Protein AF-A0A619JFI9-F1 (afdb_monomer_lite)

Foldseek 3Di:
DDDLVNVCVVVVHDSVVSVVVVVVVVVVVVVVCVVVVHDDDDDD

Radius of gyration: 13.07 Å; chains: 1; bounding box: 25×14×34 Å

Structure (mmCIF, N/CA/C/O backbone):
data_AF-A0A619JFI9-F1
#
_entry.id   AF-A0A619JFI9-F1
#
loop_
_atom_site.group_PDB
_atom_site.id
_atom_site.type_symbol
_atom_site.label_atom_id
_atom_site.label_alt_id
_atom_site.label_comp_id
_atom_site.label_asym_id
_atom_site.label_entity_id
_atom_site.label_seq_id
_atom_site.pdbx_PDB_ins_code
_atom_site.Car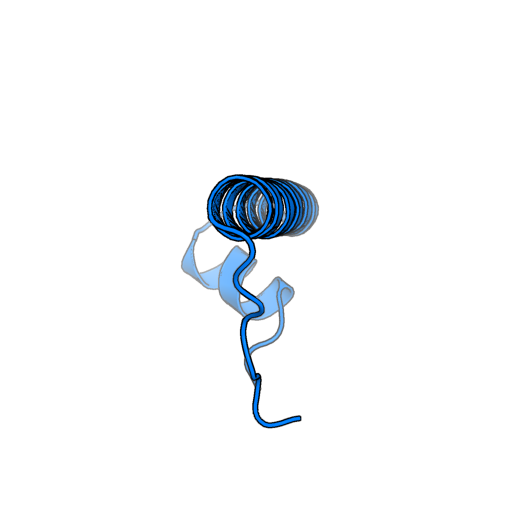tn_x
_atom_site.Cartn_y
_atom_site.Cartn_z
_atom_site.occupancy
_atom_site.B_iso_or_equiv
_atom_site.auth_seq_id
_atom_site.auth_comp_id
_atom_site.auth_asym_id
_atom_site.auth_atom_id
_atom_site.pdbx_PDB_model_num
ATOM 1 N N . ARG A 1 1 ? -12.627 -10.196 0.474 1.00 77.19 1 ARG A N 1
ATOM 2 C CA . ARG A 1 1 ? -12.051 -8.842 0.689 1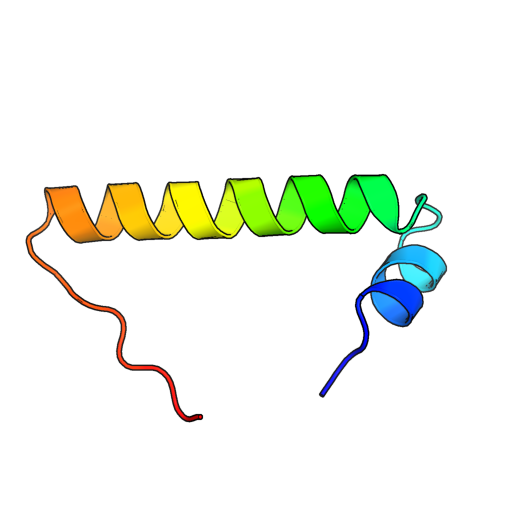.00 77.19 1 ARG A CA 1
ATOM 3 C C . ARG A 1 1 ? -11.853 -8.603 2.188 1.00 77.19 1 ARG A C 1
ATOM 5 O O . ARG A 1 1 ? -12.821 -8.685 2.935 1.00 77.19 1 ARG A O 1
ATOM 12 N N . ILE A 1 2 ? -10.623 -8.378 2.656 1.00 86.94 2 ILE A N 1
ATOM 13 C CA . ILE A 1 2 ? -10.340 -8.087 4.074 1.00 86.94 2 ILE A CA 1
ATOM 14 C C . ILE A 1 2 ? -10.294 -6.566 4.251 1.00 86.94 2 ILE A C 1
ATOM 16 O O . ILE A 1 2 ? -9.607 -5.881 3.499 1.00 86.94 2 ILE A O 1
ATOM 20 N N . SER A 1 3 ? -11.032 -6.021 5.222 1.00 95.31 3 SER A N 1
ATOM 21 C CA . SER A 1 3 ? -10.965 -4.586 5.517 1.00 95.31 3 SER A CA 1
ATOM 22 C C . SER A 1 3 ? -9.687 -4.241 6.285 1.00 95.31 3 SER A C 1
ATOM 24 O O . SER A 1 3 ? -9.237 -5.004 7.143 1.00 95.31 3 SER A O 1
ATOM 26 N N . LYS A 1 4 ? -9.134 -3.050 6.032 1.00 94.50 4 LYS A N 1
ATOM 27 C CA . LYS A 1 4 ? -7.950 -2.525 6.738 1.00 94.50 4 LYS A CA 1
ATOM 28 C C . LYS A 1 4 ? -8.162 -2.485 8.261 1.00 94.50 4 LYS A C 1
ATOM 30 O O . LYS A 1 4 ? -7.274 -2.870 9.013 1.00 94.50 4 LYS A O 1
ATOM 35 N N . ARG A 1 5 ? -9.386 -2.190 8.714 1.00 95.50 5 ARG A N 1
ATOM 36 C CA . ARG A 1 5 ? -9.807 -2.299 10.122 1.00 95.50 5 ARG A CA 1
ATOM 37 C C . ARG A 1 5 ? -9.670 -3.713 10.703 1.00 95.50 5 ARG A C 1
ATOM 39 O O . ARG A 1 5 ? -9.267 -3.872 11.853 1.00 95.50 5 ARG A O 1
ATOM 46 N N . LYS A 1 6 ? -10.012 -4.759 9.939 1.00 97.19 6 LYS A N 1
ATOM 47 C CA . LYS A 1 6 ? -9.873 -6.155 10.395 1.00 97.19 6 LYS A CA 1
ATOM 48 C C . LYS A 1 6 ? -8.396 -6.532 10.544 1.00 97.19 6 LYS A C 1
ATOM 50 O O . LYS A 1 6 ? -8.049 -7.200 11.512 1.00 97.19 6 LYS A O 1
ATOM 55 N N . ILE A 1 7 ? -7.538 -6.042 9.646 1.00 96.69 7 ILE A N 1
ATOM 56 C CA . ILE A 1 7 ? -6.076 -6.197 9.735 1.00 96.69 7 ILE A CA 1
ATOM 57 C C . ILE A 1 7 ? -5.544 -5.494 10.988 1.00 96.69 7 ILE A C 1
ATOM 59 O O . ILE A 1 7 ? -4.824 -6.110 11.769 1.00 96.69 7 ILE A O 1
ATOM 63 N N . ALA A 1 8 ? -5.957 -4.246 11.217 1.00 97.88 8 ALA A N 1
ATOM 64 C CA . ALA A 1 8 ? -5.580 -3.456 12.387 1.00 97.88 8 ALA A CA 1
ATOM 65 C C . ALA A 1 8 ? -5.937 -4.164 13.704 1.00 97.88 8 ALA A C 1
ATOM 67 O O . ALA A 1 8 ? -5.079 -4.322 14.571 1.00 97.88 8 ALA A O 1
ATOM 68 N N . LYS A 1 9 ? -7.158 -4.713 13.799 1.00 97.56 9 LYS A N 1
ATOM 69 C CA . LYS A 1 9 ? -7.603 -5.501 14.959 1.00 97.56 9 LYS A CA 1
ATOM 70 C C . LYS A 1 9 ? -6.747 -6.752 15.189 1.00 97.56 9 LYS A C 1
ATOM 72 O O . LYS A 1 9 ? -6.371 -7.010 16.324 1.00 97.56 9 LYS A O 1
ATOM 77 N N . VAL A 1 10 ? -6.444 -7.522 14.139 1.00 96.88 10 VAL A N 1
ATOM 78 C CA . VAL A 1 10 ? -5.621 -8.746 14.254 1.00 96.88 10 VAL A CA 1
ATOM 79 C C . VAL A 1 10 ? -4.175 -8.417 14.629 1.00 96.88 10 VAL A C 1
ATOM 81 O O . VAL A 1 10 ? -3.547 -9.167 15.366 1.00 96.88 10 VAL A O 1
ATOM 84 N N . ARG A 1 11 ? -3.648 -7.289 14.142 1.00 96.38 11 ARG A N 1
ATOM 85 C CA . ARG A 1 11 ? -2.273 -6.844 14.402 1.00 96.38 11 ARG A CA 1
ATOM 86 C C . ARG A 1 11 ? -2.116 -6.036 15.694 1.00 96.38 11 ARG A C 1
ATOM 88 O O . ARG A 1 11 ? -0.988 -5.691 16.022 1.00 96.38 11 ARG A O 1
ATOM 95 N N . GLY A 1 12 ? -3.206 -5.706 16.394 1.00 96.88 12 GLY A N 1
ATOM 96 C CA . GLY A 1 12 ? -3.169 -4.848 17.585 1.00 96.88 12 GLY A CA 1
ATOM 97 C C . GLY A 1 12 ? -2.627 -3.440 17.305 1.00 96.88 12 GLY A C 1
ATOM 98 O O . GLY A 1 12 ? -1.999 -2.845 18.173 1.00 96.88 12 GLY A O 1
ATOM 99 N N . LYS A 1 13 ? -2.825 -2.927 16.084 1.00 96.81 13 LYS A N 1
ATOM 100 C CA . LYS A 1 13 ? -2.334 -1.616 15.629 1.00 96.81 13 LYS A CA 1
ATOM 101 C C . LYS A 1 13 ? -3.496 -0.673 15.325 1.00 96.81 13 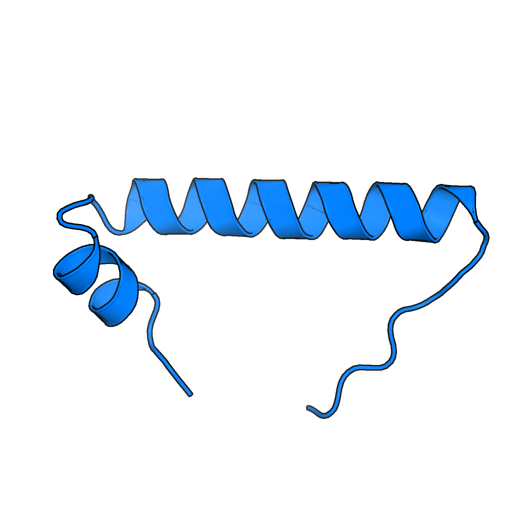LYS A C 1
ATOM 103 O O . LYS A 1 13 ? -4.606 -1.123 15.045 1.00 96.81 13 LYS A O 1
ATOM 108 N N . ASP A 1 14 ? -3.219 0.629 15.308 1.00 97.75 14 ASP A N 1
ATOM 109 C CA . ASP A 1 14 ? -4.149 1.627 14.772 1.00 97.75 14 ASP A CA 1
ATOM 110 C C . ASP A 1 14 ? -4.365 1.400 13.262 1.00 97.75 14 ASP A C 1
ATOM 112 O O . ASP A 1 14 ? -3.424 1.100 12.518 1.00 97.75 14 ASP A O 1
ATOM 116 N N . GLU A 1 15 ? -5.602 1.565 12.788 1.00 97.25 15 GLU A N 1
ATOM 117 C CA . GLU A 1 15 ? -5.922 1.488 11.362 1.00 97.25 15 GLU A CA 1
ATOM 118 C C . GLU A 1 15 ? -5.130 2.512 10.536 1.00 97.25 15 GLU A C 1
ATOM 120 O O . GLU A 1 15 ? -4.726 2.207 9.412 1.00 97.25 15 GLU A O 1
ATOM 125 N N . LYS A 1 16 ? -4.856 3.702 11.085 1.00 97.50 16 LYS A N 1
ATOM 126 C CA . LYS A 1 16 ? -4.030 4.727 10.440 1.00 97.50 16 LYS A CA 1
ATOM 127 C C . LYS A 1 16 ? -2.622 4.207 10.153 1.00 97.50 16 LYS A C 1
ATOM 129 O O . LYS A 1 16 ? -2.131 4.406 9.047 1.00 97.50 16 LYS A O 1
ATOM 134 N N . LEU A 1 17 ? -2.003 3.502 11.103 1.00 98.06 17 LEU A N 1
ATOM 135 C CA . LEU A 1 17 ? -0.678 2.905 10.903 1.00 98.06 17 LEU A CA 1
ATOM 136 C C . LEU A 1 17 ? -0.720 1.807 9.844 1.00 98.06 17 LEU A C 1
ATOM 138 O O . LEU A 1 17 ? 0.106 1.807 8.940 1.00 98.06 17 LEU A O 1
ATOM 142 N N . VAL A 1 18 ? -1.724 0.928 9.892 1.00 97.94 18 VAL A N 1
ATOM 143 C CA . VAL A 1 18 ? -1.910 -0.108 8.863 1.00 97.94 18 VAL A CA 1
ATOM 144 C C . VAL A 1 18 ? -2.077 0.509 7.473 1.00 97.94 18 VAL A C 1
ATOM 146 O O . VAL A 1 18 ? -1.569 -0.026 6.494 1.00 97.94 18 VAL A O 1
ATOM 149 N N . ARG A 1 19 ? -2.773 1.643 7.365 1.00 97.19 19 ARG A N 1
ATOM 150 C CA . ARG A 1 19 ? -2.957 2.350 6.094 1.00 97.19 19 ARG A CA 1
ATOM 151 C C . ARG A 1 19 ? -1.646 2.925 5.558 1.00 97.19 19 ARG A C 1
ATOM 153 O O . ARG A 1 19 ? -1.391 2.767 4.370 1.00 97.19 19 ARG A O 1
ATOM 160 N N . ILE A 1 20 ? -0.834 3.531 6.426 1.00 97.94 20 ILE A N 1
ATOM 161 C CA . ILE A 1 20 ? 0.496 4.049 6.071 1.00 97.94 20 ILE A CA 1
ATOM 162 C C . ILE A 1 20 ? 1.407 2.902 5.625 1.00 97.94 20 ILE A C 1
ATOM 164 O O . ILE A 1 20 ? 2.015 2.993 4.567 1.00 97.94 20 ILE A O 1
ATOM 168 N N . GLU A 1 21 ? 1.461 1.806 6.388 1.00 97.56 21 GLU A N 1
ATOM 169 C CA . GLU A 1 21 ? 2.281 0.631 6.055 1.00 97.56 21 GLU A CA 1
ATOM 170 C C . GLU A 1 21 ? 1.883 0.025 4.702 1.00 97.56 21 GLU A C 1
ATOM 172 O O . GLU A 1 21 ? 2.754 -0.308 3.903 1.0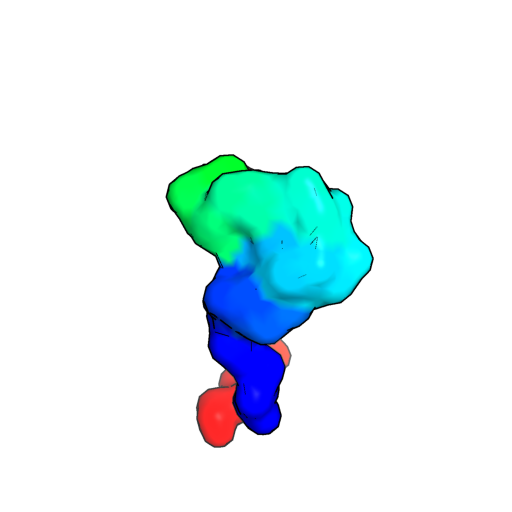0 97.56 21 GLU A O 1
ATOM 177 N N . ILE A 1 22 ? 0.579 -0.081 4.423 1.00 96.06 22 ILE A N 1
ATOM 178 C CA . ILE A 1 22 ? 0.083 -0.583 3.135 1.00 96.06 22 ILE A CA 1
ATOM 179 C C . ILE A 1 22 ? 0.476 0.355 1.990 1.00 96.06 22 ILE A C 1
ATOM 181 O O . ILE A 1 22 ? 1.013 -0.125 1.003 1.00 96.06 22 ILE A O 1
ATOM 185 N N . GLN A 1 23 ? 0.265 1.669 2.123 1.00 97.31 23 GLN A N 1
ATOM 186 C CA . GLN A 1 23 ? 0.649 2.629 1.077 1.00 97.31 23 GLN A CA 1
ATOM 187 C C . GLN A 1 23 ? 2.157 2.622 0.813 1.00 97.31 23 GLN A C 1
ATOM 189 O O . GLN A 1 23 ? 2.581 2.691 -0.336 1.00 97.31 23 GLN A O 1
ATOM 194 N N . LEU A 1 24 ? 2.966 2.516 1.871 1.00 98.12 24 LEU A N 1
ATOM 195 C CA . LEU A 1 24 ? 4.417 2.418 1.752 1.00 98.12 24 LEU A CA 1
ATOM 196 C C . LEU A 1 24 ? 4.820 1.150 0.988 1.00 98.12 24 LEU A C 1
ATOM 198 O O . LEU A 1 24 ? 5.671 1.207 0.107 1.0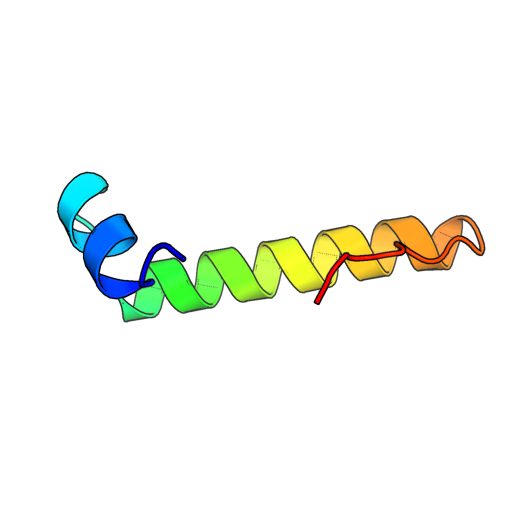0 98.12 24 LEU A O 1
ATOM 202 N N . ALA A 1 25 ? 4.195 0.015 1.313 1.00 97.44 25 ALA A N 1
ATOM 203 C CA . ALA A 1 25 ? 4.446 -1.249 0.634 1.00 97.44 25 ALA A CA 1
ATOM 204 C C . ALA A 1 25 ? 4.009 -1.209 -0.839 1.00 97.44 25 ALA A C 1
ATOM 206 O O . ALA A 1 25 ? 4.764 -1.649 -1.699 1.00 97.44 25 ALA A O 1
ATOM 207 N N . GLU A 1 26 ? 2.831 -0.653 -1.133 1.00 95.56 26 GLU A N 1
ATOM 208 C CA . GLU A 1 26 ? 2.326 -0.477 -2.500 1.00 95.56 26 GLU A CA 1
ATOM 209 C C . GLU A 1 26 ? 3.286 0.393 -3.328 1.00 95.56 26 GLU A C 1
ATOM 211 O O . GLU A 1 26 ? 3.712 -0.031 -4.398 1.00 95.56 26 GLU A O 1
ATOM 216 N N . GLY A 1 27 ? 3.712 1.549 -2.804 1.00 96.38 27 GLY A N 1
ATOM 217 C CA . GLY A 1 27 ? 4.664 2.428 -3.495 1.00 96.38 27 GLY A CA 1
ATOM 218 C C . GLY A 1 27 ? 6.059 1.817 -3.661 1.00 96.38 27 GLY A C 1
ATOM 219 O O . GLY A 1 27 ? 6.719 2.042 -4.671 1.00 96.38 27 GLY A O 1
ATOM 220 N N . PHE A 1 28 ? 6.510 1.010 -2.697 1.00 97.75 28 PHE A N 1
ATOM 221 C CA . PHE A 1 28 ? 7.766 0.273 -2.822 1.00 97.75 28 PHE A CA 1
ATOM 222 C C . PHE A 1 28 ? 7.702 -0.765 -3.948 1.00 97.75 28 PHE A C 1
ATOM 224 O O . PHE A 1 28 ? 8.602 -0.812 -4.784 1.00 97.75 28 PHE A O 1
ATOM 231 N N . ILE A 1 29 ? 6.633 -1.568 -3.992 1.00 96.94 29 ILE A N 1
ATOM 232 C CA . ILE A 1 29 ? 6.426 -2.576 -5.040 1.00 96.94 29 ILE A CA 1
ATOM 233 C C . ILE A 1 29 ? 6.346 -1.901 -6.413 1.00 96.94 29 ILE A C 1
ATOM 235 O O . ILE A 1 29 ? 7.029 -2.339 -7.335 1.00 96.94 29 ILE A O 1
ATOM 239 N N . ASP A 1 30 ? 5.584 -0.813 -6.534 1.00 96.19 30 ASP A N 1
ATOM 240 C CA . ASP A 1 30 ? 5.461 -0.036 -7.772 1.00 96.19 30 ASP A CA 1
ATOM 241 C C . ASP A 1 30 ? 6.816 0.518 -8.248 1.00 96.19 30 ASP A C 1
ATOM 243 O O . ASP A 1 30 ? 7.184 0.381 -9.417 1.00 96.19 30 ASP A O 1
ATOM 247 N N . GLY A 1 31 ? 7.628 1.042 -7.323 1.00 96.94 31 GLY A N 1
ATOM 248 C CA . GLY A 1 31 ? 8.988 1.490 -7.621 1.00 96.94 31 GLY A CA 1
ATOM 249 C C . GLY A 1 31 ? 9.898 0.357 -8.106 1.00 96.94 31 GLY A C 1
ATOM 250 O O . GLY A 1 31 ? 10.654 0.536 -9.061 1.00 96.94 31 GLY A O 1
ATOM 251 N N . CYS A 1 32 ? 9.811 -0.826 -7.491 1.00 97.81 32 CYS A N 1
ATOM 252 C CA . CYS A 1 32 ? 10.563 -2.004 -7.927 1.00 97.81 32 CYS A CA 1
ATOM 253 C C . CYS A 1 32 ? 10.174 -2.462 -9.335 1.00 97.81 32 CYS A C 1
ATOM 255 O O . CYS A 1 32 ? 11.052 -2.763 -10.140 1.00 97.81 32 CYS A O 1
ATOM 257 N N . LEU A 1 33 ? 8.878 -2.507 -9.632 1.00 97.44 33 LEU A N 1
ATOM 258 C CA . LEU A 1 33 ? 8.368 -2.911 -10.940 1.00 97.44 33 LEU A CA 1
ATOM 259 C C . LEU A 1 33 ? 8.750 -1.902 -12.030 1.00 97.44 33 LEU A C 1
ATOM 261 O O . LEU A 1 33 ? 9.226 -2.304 -13.089 1.00 97.44 33 LEU A O 1
ATOM 265 N N . SER A 1 34 ? 8.670 -0.604 -11.723 1.00 97.00 34 SER A N 1
ATOM 266 C CA . SER A 1 34 ? 9.086 0.478 -12.623 1.00 97.00 34 SER A CA 1
ATOM 267 C C . SER A 1 34 ? 10.565 0.391 -13.005 1.00 97.00 34 SER A C 1
ATOM 269 O O . SER A 1 34 ? 10.921 0.611 -14.158 1.00 97.00 34 SER A O 1
ATOM 271 N N . MET A 1 35 ? 11.445 0.030 -12.061 1.00 97.44 35 MET A N 1
ATOM 272 C CA . MET A 1 35 ? 12.875 -0.161 -12.351 1.00 97.44 35 MET A CA 1
ATOM 273 C C . MET A 1 35 ? 13.145 -1.314 -13.328 1.00 97.44 35 MET A C 1
ATOM 275 O O . MET A 1 35 ? 14.202 -1.339 -13.955 1.00 97.44 35 MET A O 1
ATOM 279 N N . LEU A 1 36 ? 12.216 -2.265 -13.443 1.00 97.62 36 LEU A N 1
ATOM 280 C CA . LEU A 1 36 ? 12.322 -3.437 -14.311 1.00 97.62 36 LEU A CA 1
ATOM 281 C C . LEU A 1 36 ? 11.470 -3.320 -15.584 1.00 97.62 36 LEU A C 1
ATOM 283 O O . LEU A 1 36 ? 11.449 -4.269 -16.362 1.00 97.62 36 LEU A O 1
ATOM 287 N N . ASP A 1 37 ? 10.787 -2.188 -15.787 1.00 96.75 37 ASP A N 1
ATOM 288 C CA . ASP A 1 37 ? 9.802 -1.978 -16.859 1.00 96.75 37 ASP A CA 1
ATOM 289 C C . ASP A 1 37 ? 8.715 -3.074 -16.887 1.00 96.75 37 ASP A C 1
ATOM 291 O O . ASP A 1 37 ? 8.305 -3.579 -17.932 1.00 96.75 37 ASP A O 1
ATOM 295 N N . LEU A 1 38 ? 8.277 -3.491 -15.694 1.00 96.38 38 LEU A N 1
ATOM 296 C CA . LEU A 1 38 ? 7.228 -4.487 -15.496 1.00 96.38 38 LEU A CA 1
ATOM 297 C C . LEU A 1 38 ? 5.968 -3.828 -14.938 1.00 96.38 38 LEU A C 1
ATOM 299 O O . LEU A 1 38 ? 6.035 -2.894 -14.144 1.00 96.38 38 LEU A O 1
ATOM 303 N N . THR A 1 39 ? 4.807 -4.370 -15.294 1.00 93.31 39 THR A N 1
ATOM 304 C CA . THR A 1 39 ? 3.520 -4.004 -14.696 1.00 93.31 39 THR A CA 1
ATOM 305 C C . THR A 1 39 ? 2.923 -5.213 -13.987 1.00 93.31 39 THR A C 1
ATOM 307 O O . THR A 1 39 ? 3.009 -6.344 -14.468 1.00 93.31 39 THR A O 1
ATOM 310 N N . LEU A 1 40 ? 2.345 -4.990 -12.805 1.00 92.06 40 LEU A N 1
ATOM 311 C CA . LEU A 1 40 ? 1.627 -6.037 -12.085 1.00 92.06 40 LEU A CA 1
ATOM 312 C C . LEU A 1 40 ? 0.186 -6.089 -12.588 1.00 92.06 40 LEU A C 1
ATOM 314 O O . LEU A 1 40 ? -0.595 -5.178 -12.316 1.00 92.06 40 LEU A O 1
ATOM 318 N N . ASP A 1 41 ? -0.158 -7.163 -13.291 1.00 91.31 41 ASP A N 1
ATOM 319 C CA . ASP A 1 41 ? -1.545 -7.461 -13.636 1.00 91.31 41 ASP A CA 1
ATOM 320 C C . ASP A 1 41 ? -2.284 -7.954 -12.383 1.00 91.31 41 ASP A C 1
ATOM 322 O O . ASP A 1 41 ? -1.841 -8.894 -11.716 1.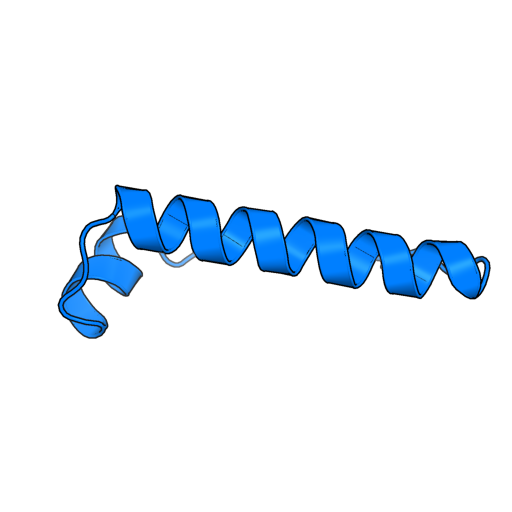00 91.31 41 ASP A O 1
ATOM 326 N N . MET A 1 42 ? -3.372 -7.276 -12.017 1.00 88.31 42 MET A N 1
ATOM 327 C CA . MET A 1 42 ? -4.171 -7.612 -10.840 1.00 88.31 42 MET A CA 1
ATOM 328 C C . MET A 1 42 ? -5.613 -7.892 -11.246 1.00 88.31 42 MET A C 1
ATOM 330 O O . MET A 1 42 ? -6.280 -7.022 -11.805 1.00 88.31 42 MET A O 1
ATOM 334 N N . ASP A 1 43 ? -6.117 -9.066 -10.861 1.00 83.62 43 ASP A N 1
ATOM 335 C CA . ASP A 1 43 ? -7.537 -9.401 -10.970 1.00 83.62 43 ASP A CA 1
ATOM 336 C C . ASP A 1 43 ? -8.364 -8.456 -10.072 1.00 83.62 43 ASP A C 1
ATOM 338 O O . ASP A 1 43 ? -8.173 -8.412 -8.850 1.00 83.62 43 ASP A O 1
ATOM 342 N N . VAL A 1 44 ? -9.255 -7.668 -10.686 1.00 65.31 44 VAL A N 1
ATOM 343 C CA . VAL A 1 44 ? -10.032 -6.585 -10.041 1.00 65.31 44 VAL A CA 1
ATOM 344 C C . VAL A 1 44 ? -11.206 -7.103 -9.207 1.00 65.31 44 VAL A C 1
ATOM 346 O O . VAL A 1 44 ? -11.962 -7.965 -9.706 1.00 65.31 44 VAL A O 1
#

Organism: Salmonella typhimurium (NCBI:txid90371)

InterPro domains:
  IPR010534 Bacteriophage 933W, GpQ [PF06530] (2-41)

Sequence (44 aa):
RISKRKIAKVRGKDEKLVRIEIQLAEGFIDGCLSMLDLTLDMDV

Secondary structure (DSSP, 8-state):
---HHHHHHHHTS-HHHHHHHHHHHHHHHHHHHHHTT-------

pLDDT: mean 94.77, std 6.09, range [65.31, 98.12]